Protein AF-A0A8S9RXI0-F1 (afdb_monomer)

Foldseek 3Di:
DVVVVVVVVVVVVVVVVVVVVVVVCVVPPDPPVVVVVVPPPPDPPDDDDPDDDDDDDDDDDDDPPPPPVPPPPVPPVPQDPVNVVVVVVVVVVVVVVVVVVVVVVVVVVVVVD

Organism: Brassica cretica (NCBI:txid69181)

pLDDT: mean 71.95, std 20.02, range [35.88, 95.69]

Sequence (113 aa):
MDLSISALTSKIEAIQGELVEIKSYIARRPEASASIDRCNNKSTDTHRQTSVDDTTKRGRLVQKVTSDMFD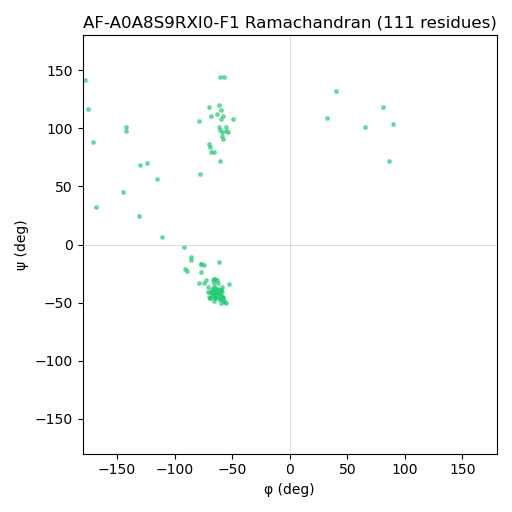THNHGEEISADTYATVMRHQFHLERLGDRLQKIEDATTIMKD

Solvent-accessible surface area (backbone atoms only — not comparable to full-atom values): 7410 Å² total; pe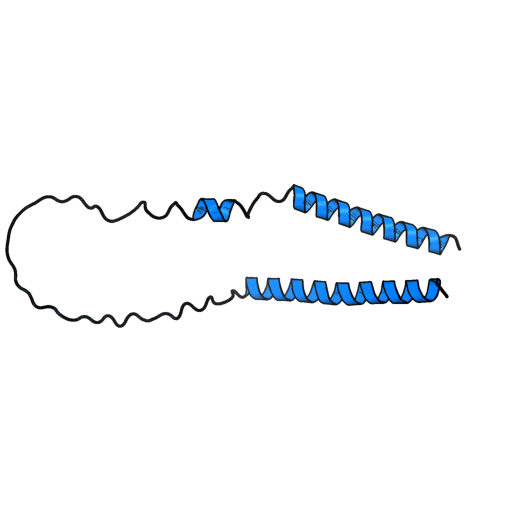r-residue (Å²): 115,66,71,60,53,53,54,50,52,53,53,51,52,52,53,53,50,54,53,52,50,54,51,47,51,60,74,64,51,70,66,71,76,57,54,59,67,67,64,73,76,80,82,83,84,81,89,86,78,84,85,73,91,78,86,87,83,90,79,95,73,77,91,74,83,75,73,72,72,72,77,75,72,74,79,66,84,72,77,47,71,66,58,52,54,52,52,53,53,52,53,54,51,52,55,56,48,50,58,52,51,51,54,50,50,54,56,52,53,65,72,73,110

Structure (mmCIF, N/CA/C/O backbone):
data_AF-A0A8S9RXI0-F1
#
_entry.id   AF-A0A8S9RXI0-F1
#
loop_
_atom_site.group_PDB
_atom_site.id
_atom_site.type_symbol
_atom_site.label_atom_id
_atom_site.label_alt_id
_atom_site.label_comp_id
_atom_site.label_asym_id
_atom_site.label_entity_id
_atom_site.label_seq_id
_atom_site.pdbx_PDB_ins_code
_atom_si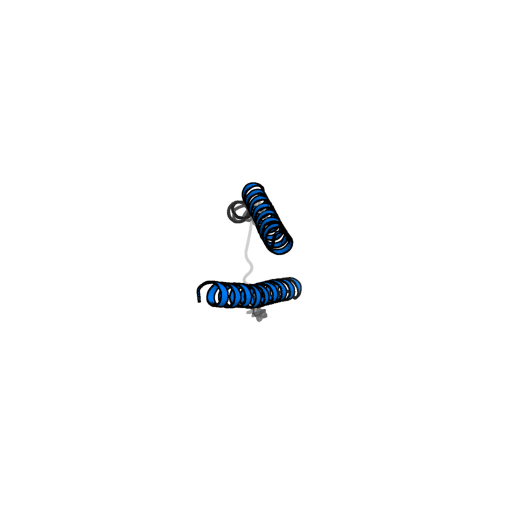te.Cartn_x
_atom_site.Cartn_y
_atom_site.Cartn_z
_atom_site.occupancy
_atom_site.B_iso_or_equiv
_atom_site.auth_seq_id
_atom_site.auth_comp_id
_atom_site.auth_asym_id
_atom_site.auth_atom_id
_atom_site.pdbx_PDB_model_num
ATOM 1 N N . MET A 1 1 ? 16.274 3.143 -25.834 1.00 60.62 1 MET A N 1
ATOM 2 C CA . MET A 1 1 ? 16.780 2.516 -24.594 1.00 60.62 1 MET A CA 1
ATOM 3 C C . MET A 1 1 ? 16.797 3.489 -23.412 1.00 60.62 1 MET A C 1
ATOM 5 O O . MET A 1 1 ? 16.509 3.051 -22.312 1.00 60.62 1 MET A O 1
ATOM 9 N N . ASP A 1 2 ? 17.006 4.796 -23.603 1.00 59.34 2 ASP A N 1
ATOM 10 C CA . ASP A 1 2 ? 17.003 5.754 -22.474 1.00 59.34 2 ASP A CA 1
ATOM 11 C C . ASP A 1 2 ? 15.652 5.930 -21.768 1.00 59.34 2 ASP A C 1
ATOM 13 O O . ASP A 1 2 ? 15.610 6.093 -20.552 1.00 59.34 2 ASP A O 1
ATOM 17 N N . LEU A 1 3 ? 14.536 5.833 -22.501 1.00 66.69 3 LEU A N 1
ATOM 18 C CA . LEU A 1 3 ? 13.192 6.006 -21.932 1.00 66.69 3 LEU A CA 1
ATOM 19 C C . LEU A 1 3 ? 12.821 4.903 -20.920 1.00 66.69 3 LEU A C 1
ATOM 21 O O . LEU A 1 3 ? 12.058 5.140 -19.989 1.00 66.69 3 LEU A O 1
ATOM 25 N N . SER A 1 4 ? 13.359 3.689 -21.088 1.00 76.06 4 SER A N 1
ATOM 26 C CA . SER A 1 4 ? 13.128 2.583 -20.151 1.00 76.06 4 SER A CA 1
ATOM 27 C C . SER A 1 4 ? 13.996 2.698 -18.900 1.00 76.06 4 SER A C 1
ATOM 29 O O . SER A 1 4 ? 13.546 2.333 -17.817 1.00 76.06 4 SER A O 1
ATOM 31 N N . ILE A 1 5 ? 15.210 3.241 -19.034 1.00 85.31 5 ILE A N 1
ATOM 32 C CA . ILE A 1 5 ? 16.108 3.496 -17.902 1.00 85.31 5 ILE A CA 1
ATOM 33 C C . ILE A 1 5 ? 15.541 4.632 -17.047 1.00 85.31 5 ILE A C 1
ATOM 35 O O . ILE A 1 5 ? 15.416 4.469 -15.838 1.00 85.31 5 ILE A O 1
ATOM 39 N N . SER A 1 6 ? 15.095 5.731 -17.662 1.00 87.38 6 SER A N 1
ATOM 40 C CA . SER A 1 6 ? 14.489 6.847 -16.926 1.00 87.38 6 SER A CA 1
ATOM 41 C C . SER A 1 6 ? 13.188 6.452 -16.219 1.00 87.38 6 SER A C 1
ATOM 43 O O . SER A 1 6 ? 12.972 6.835 -15.069 1.00 87.38 6 SER A O 1
ATOM 45 N N . ALA A 1 7 ? 12.351 5.623 -16.851 1.00 88.50 7 ALA A N 1
ATOM 46 C CA . ALA A 1 7 ? 11.139 5.096 -16.226 1.00 88.50 7 ALA A CA 1
ATOM 47 C C . ALA A 1 7 ? 11.443 4.178 -15.028 1.00 88.50 7 ALA A C 1
ATOM 49 O O . ALA A 1 7 ? 10.718 4.201 -14.032 1.00 88.50 7 ALA A O 1
ATOM 50 N N . LEU A 1 8 ? 12.506 3.372 -15.108 1.00 90.00 8 LEU A N 1
ATOM 51 C CA . LEU A 1 8 ? 12.942 2.523 -14.001 1.00 90.00 8 LEU A CA 1
ATOM 52 C C . LEU A 1 8 ? 13.510 3.358 -12.847 1.00 90.00 8 LEU A C 1
ATOM 54 O O . LEU A 1 8 ? 13.111 3.154 -11.702 1.00 90.00 8 LEU A O 1
ATOM 58 N N . THR A 1 9 ? 14.368 4.335 -13.146 1.00 91.69 9 THR A N 1
ATOM 59 C CA . THR A 1 9 ? 14.916 5.269 -12.152 1.00 91.69 9 THR A CA 1
ATOM 60 C C . THR A 1 9 ? 13.805 6.026 -11.432 1.00 91.69 9 THR A C 1
ATOM 62 O O . THR A 1 9 ? 13.790 6.058 -10.206 1.00 91.69 9 THR A O 1
ATOM 65 N N . SER A 1 10 ? 12.807 6.524 -12.167 1.00 93.44 10 SER A N 1
ATOM 66 C CA . SER A 1 10 ? 11.659 7.223 -11.579 1.00 93.44 10 SER A CA 1
ATOM 67 C C . SER A 1 10 ? 10.862 6.341 -10.606 1.00 93.44 10 SER A C 1
ATOM 69 O O . SER A 1 10 ? 10.452 6.798 -9.539 1.00 93.44 10 SER A O 1
ATOM 71 N N . LYS A 1 11 ? 10.684 5.050 -10.917 1.00 93.50 11 LYS A N 1
ATOM 72 C CA . LYS A 1 11 ? 10.032 4.101 -9.998 1.00 93.50 11 LYS A CA 1
ATOM 73 C C . LYS A 1 11 ? 10.864 3.841 -8.743 1.00 93.50 11 LYS A C 1
ATOM 75 O O . LYS A 1 11 ? 10.295 3.708 -7.663 1.00 93.50 11 LYS A O 1
ATOM 80 N N . ILE A 1 12 ? 12.187 3.764 -8.878 1.00 94.06 12 ILE A N 1
ATOM 81 C CA . ILE A 1 12 ? 13.102 3.577 -7.744 1.00 94.06 12 ILE A CA 1
ATOM 82 C C . ILE A 1 12 ? 13.041 4.790 -6.811 1.00 94.06 12 ILE A C 1
ATOM 84 O O . ILE A 1 12 ? 12.913 4.615 -5.601 1.00 94.06 12 ILE A O 1
ATOM 88 N N . GLU A 1 13 ? 13.063 6.003 -7.363 1.00 95.69 13 GLU A N 1
ATOM 89 C CA . GLU A 1 13 ? 12.949 7.245 -6.590 1.00 95.69 13 GLU A CA 1
ATOM 90 C C . GLU A 1 13 ? 11.610 7.333 -5.843 1.00 95.69 13 GLU A C 1
ATOM 92 O O . GLU A 1 13 ? 11.588 7.667 -4.658 1.00 95.69 13 GLU A O 1
ATOM 97 N N . ALA A 1 14 ? 10.503 6.954 -6.492 1.00 93.75 14 ALA A N 1
ATOM 98 C CA . ALA A 1 14 ? 9.188 6.916 -5.852 1.00 93.75 14 ALA A CA 1
ATOM 99 C C . ALA A 1 14 ? 9.152 5.943 -4.658 1.00 93.75 14 ALA A C 1
ATOM 101 O O . ALA A 1 14 ? 8.723 6.314 -3.565 1.00 93.75 14 ALA A O 1
ATOM 102 N N . ILE A 1 15 ? 9.677 4.725 -4.832 1.00 95.00 15 ILE A N 1
ATOM 103 C CA . ILE A 1 15 ? 9.740 3.715 -3.761 1.00 95.00 15 ILE A CA 1
ATOM 104 C C . ILE A 1 15 ? 10.627 4.193 -2.603 1.00 95.00 15 ILE A C 1
ATOM 106 O O . ILE A 1 15 ? 10.287 4.002 -1.434 1.00 95.00 15 ILE A O 1
ATOM 110 N N . GLN A 1 16 ? 11.762 4.828 -2.901 1.00 94.88 16 GLN A N 1
ATOM 111 C CA . GLN A 1 16 ? 12.642 5.382 -1.871 1.00 94.88 16 GLN A CA 1
ATOM 112 C C . GLN A 1 16 ? 11.953 6.490 -1.066 1.00 94.88 16 GLN A C 1
ATOM 114 O O . GLN A 1 16 ? 12.089 6.513 0.160 1.00 94.88 16 GLN A O 1
ATOM 119 N N . GLY A 1 17 ? 11.182 7.360 -1.726 1.00 92.25 17 GLY A N 1
ATOM 120 C CA . GLY A 1 17 ? 10.379 8.392 -1.067 1.00 92.25 17 GLY A CA 1
ATOM 121 C C . GLY A 1 17 ? 9.356 7.805 -0.093 1.00 92.25 17 GLY A C 1
ATOM 122 O O . GLY A 1 17 ? 9.345 8.177 1.083 1.00 92.25 17 GLY A O 1
ATOM 123 N N . GLU A 1 18 ? 8.574 6.820 -0.543 1.00 94.62 18 GLU A N 1
ATOM 124 C CA . GLU A 1 18 ? 7.579 6.133 0.295 1.00 94.62 18 GLU A CA 1
ATOM 125 C C . GLU A 1 18 ? 8.222 5.468 1.527 1.00 94.62 18 GLU A C 1
ATOM 127 O O . GLU A 1 18 ? 7.709 5.566 2.645 1.00 94.62 18 GLU A O 1
ATOM 132 N N . LEU A 1 19 ? 9.393 4.839 1.368 1.00 94.44 19 LEU A N 1
ATOM 133 C CA . LEU A 1 19 ? 10.109 4.212 2.486 1.00 94.44 19 LEU A CA 1
ATOM 134 C C . LEU A 1 19 ? 10.600 5.224 3.527 1.00 94.44 19 LEU A C 1
ATOM 136 O O . LEU A 1 19 ? 10.598 4.925 4.727 1.00 94.44 19 LEU A O 1
ATOM 140 N N . VAL A 1 20 ? 11.039 6.407 3.095 1.00 94.50 20 VAL A N 1
ATOM 141 C CA . VAL A 1 20 ? 11.447 7.486 4.007 1.00 94.50 20 VAL A CA 1
ATOM 142 C C . VAL A 1 20 ? 10.242 8.013 4.783 1.00 94.50 20 VAL A C 1
ATOM 144 O O . VAL A 1 20 ? 10.342 8.232 5.994 1.00 94.50 20 VAL A O 1
ATOM 147 N N . GLU A 1 21 ? 9.096 8.158 4.125 1.00 90.81 21 GLU A N 1
ATOM 148 C CA . GLU A 1 21 ? 7.861 8.628 4.750 1.00 90.81 21 GLU A CA 1
ATOM 149 C C . GLU A 1 21 ? 7.332 7.634 5.793 1.00 90.81 21 GLU A C 1
ATOM 151 O O . GLU A 1 21 ? 7.047 8.030 6.925 1.00 90.81 21 GLU A O 1
ATOM 156 N N . ILE A 1 22 ? 7.329 6.332 5.480 1.00 91.06 22 ILE A N 1
ATOM 157 C CA . ILE A 1 22 ? 6.966 5.265 6.429 1.00 91.06 22 ILE A CA 1
ATOM 158 C C . ILE A 1 22 ? 7.896 5.278 7.649 1.00 91.06 22 ILE A C 1
ATOM 160 O O . ILE A 1 22 ? 7.430 5.220 8.790 1.00 91.06 22 ILE A O 1
ATOM 164 N N . LYS A 1 23 ? 9.213 5.401 7.441 1.00 91.75 23 LYS A N 1
ATOM 165 C CA . LYS A 1 23 ? 10.179 5.500 8.549 1.00 91.75 23 LYS A CA 1
ATOM 166 C C . LYS A 1 23 ? 9.940 6.744 9.403 1.00 91.75 23 LYS A C 1
ATOM 168 O O . LYS A 1 23 ? 10.013 6.657 10.628 1.00 91.75 23 LYS A O 1
ATOM 173 N N . SER A 1 24 ? 9.625 7.882 8.782 1.00 89.31 24 SER A N 1
ATOM 174 C CA . SER A 1 24 ? 9.288 9.109 9.508 1.00 89.31 24 SER A CA 1
ATOM 175 C C . SER A 1 24 ? 7.999 8.947 10.310 1.00 89.31 24 SER A C 1
ATOM 177 O O . SER A 1 24 ? 7.955 9.343 11.471 1.00 89.31 24 SER A O 1
ATOM 179 N N . TYR A 1 25 ? 6.975 8.317 9.734 1.00 85.94 25 TYR A N 1
ATOM 180 C CA . TYR A 1 25 ? 5.718 8.022 10.414 1.00 85.94 25 TYR A CA 1
ATOM 181 C C . TYR A 1 25 ? 5.926 7.124 11.642 1.00 85.94 25 TYR A C 1
ATOM 183 O O . TYR A 1 25 ? 5.380 7.410 12.705 1.00 85.94 25 TYR A O 1
ATOM 191 N N . ILE A 1 26 ? 6.771 6.093 11.533 1.00 84.81 26 ILE A N 1
ATOM 192 C CA . ILE A 1 26 ? 7.123 5.214 12.660 1.00 84.81 26 ILE A CA 1
ATOM 193 C C . ILE A 1 26 ? 7.891 5.987 13.739 1.00 84.81 26 ILE A C 1
ATOM 195 O O . ILE A 1 26 ? 7.556 5.873 14.913 1.00 84.81 26 ILE A O 1
ATOM 199 N N . ALA A 1 27 ? 8.875 6.806 13.358 1.00 83.88 27 ALA A N 1
ATOM 200 C CA . ALA A 1 27 ? 9.655 7.606 14.305 1.00 83.88 27 ALA A CA 1
ATOM 201 C C . ALA A 1 27 ? 8.824 8.700 15.001 1.00 83.88 27 ALA A C 1
ATOM 203 O O . ALA A 1 27 ? 9.114 9.075 16.133 1.00 83.88 27 ALA A O 1
ATOM 204 N N . ARG A 1 28 ? 7.796 9.224 14.322 1.00 80.75 28 ARG A N 1
ATOM 205 C CA . ARG A 1 28 ? 6.867 10.230 14.859 1.00 80.75 28 ARG A CA 1
ATOM 206 C C . ARG A 1 28 ? 5.712 9.627 15.638 1.00 80.75 28 ARG A C 1
ATOM 208 O O . ARG A 1 28 ? 5.001 10.394 16.282 1.00 80.75 28 ARG A O 1
ATOM 215 N N . ARG A 1 29 ? 5.480 8.313 15.550 1.00 73.94 29 ARG A N 1
ATOM 216 C CA . ARG A 1 29 ? 4.401 7.635 16.268 1.00 73.94 29 ARG A CA 1
ATOM 217 C C . ARG A 1 29 ? 4.654 7.863 17.764 1.00 73.94 29 ARG A C 1
ATOM 219 O O . ARG A 1 29 ? 5.606 7.290 18.293 1.00 73.94 29 ARG A O 1
ATOM 226 N N . PRO A 1 30 ? 3.855 8.700 18.457 1.00 57.62 30 PRO A N 1
ATOM 227 C CA . PRO A 1 30 ? 3.924 8.758 19.906 1.00 57.62 30 PRO A CA 1
ATOM 228 C C . PRO A 1 30 ? 3.577 7.357 20.388 1.00 57.62 30 PRO A C 1
ATOM 230 O O . PRO A 1 30 ? 2.754 6.687 19.759 1.00 57.62 30 PRO A O 1
ATOM 233 N N . GLU A 1 31 ? 4.216 6.909 21.458 1.00 53.31 31 GLU A N 1
ATOM 234 C CA . GLU A 1 31 ? 4.006 5.609 22.084 1.00 53.31 31 GLU A CA 1
ATOM 235 C C . GLU A 1 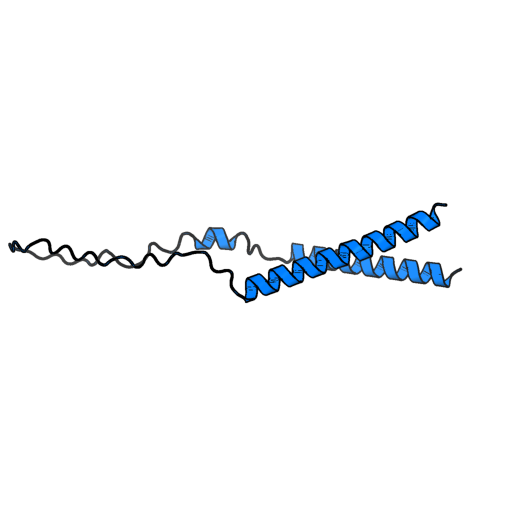31 ? 2.546 5.455 22.565 1.00 53.31 31 GLU A C 1
ATOM 237 O O . GLU A 1 31 ? 2.255 5.437 23.756 1.00 53.31 31 GLU A O 1
ATOM 242 N N . ALA A 1 32 ? 1.592 5.296 21.647 1.00 51.00 32 ALA A N 1
ATOM 243 C CA . ALA A 1 32 ? 0.231 4.863 21.941 1.00 51.00 32 ALA A CA 1
ATOM 244 C C . ALA A 1 32 ? 0.238 3.456 22.570 1.00 51.00 32 ALA A C 1
ATOM 246 O O . ALA A 1 32 ? -0.736 3.038 23.185 1.00 51.00 32 ALA A O 1
ATOM 247 N N . SER A 1 33 ? 1.367 2.748 22.465 1.00 52.12 33 SER A N 1
ATOM 248 C CA . SER A 1 33 ? 1.655 1.502 23.169 1.00 52.12 33 SER A CA 1
ATOM 249 C C . SER A 1 33 ? 2.030 1.700 24.648 1.00 52.12 33 SER A C 1
ATOM 251 O O . SER A 1 33 ? 1.839 0.775 25.427 1.00 52.12 33 SER A O 1
ATOM 253 N N . ALA A 1 34 ? 2.529 2.874 25.066 1.00 48.00 34 ALA A N 1
ATOM 254 C CA . ALA A 1 34 ? 2.872 3.156 26.470 1.00 48.00 34 ALA A CA 1
ATOM 255 C C . ALA A 1 34 ? 1.685 3.732 27.265 1.00 48.00 34 ALA A C 1
ATOM 257 O O . ALA A 1 34 ? 1.616 3.597 28.487 1.00 48.00 34 ALA A O 1
ATOM 258 N N . SER A 1 35 ? 0.704 4.343 26.591 1.00 49.91 35 SER A N 1
ATOM 259 C CA . SER A 1 35 ? -0.506 4.845 27.259 1.00 49.91 35 SER A CA 1
ATOM 260 C C . SER A 1 35 ? -1.483 3.743 27.675 1.00 49.91 35 SER A C 1
ATOM 262 O O . SER A 1 35 ? -2.330 3.997 28.525 1.00 49.91 35 SER A O 1
ATOM 264 N N . ILE A 1 36 ? -1.367 2.528 27.124 1.00 52.56 36 ILE A N 1
ATOM 265 C CA . ILE A 1 36 ? -2.190 1.383 27.551 1.00 52.56 36 ILE A CA 1
ATOM 266 C C . ILE A 1 36 ? -1.768 0.911 28.950 1.00 52.56 36 ILE A C 1
ATOM 268 O O . ILE A 1 36 ? -2.627 0.597 29.769 1.00 52.56 36 ILE A O 1
ATOM 272 N N . ASP A 1 37 ? -0.470 0.948 29.269 1.00 52.91 37 ASP A N 1
ATOM 273 C CA . ASP A 1 37 ? 0.019 0.580 30.603 1.00 52.91 37 ASP A CA 1
ATOM 274 C C . ASP A 1 37 ? -0.273 1.665 31.650 1.00 52.91 37 ASP A C 1
ATOM 276 O O . ASP A 1 37 ? -0.592 1.378 32.794 1.00 52.91 37 ASP A O 1
ATOM 280 N N . ARG A 1 38 ? -0.266 2.948 31.273 1.00 49.88 38 ARG A N 1
ATOM 281 C CA . ARG A 1 38 ? -0.542 4.027 32.237 1.00 49.88 38 ARG A CA 1
ATOM 282 C C . ARG A 1 38 ? -2.032 4.200 32.574 1.00 49.88 38 ARG A C 1
ATOM 284 O O . ARG A 1 38 ? -2.357 4.842 33.571 1.00 49.88 38 ARG A O 1
ATOM 291 N N . CYS A 1 39 ? -2.942 3.654 31.769 1.00 48.97 39 CYS A N 1
ATOM 292 C CA . CYS A 1 39 ? -4.388 3.772 31.984 1.00 48.97 39 CYS A CA 1
ATOM 293 C C . CYS A 1 39 ? -4.999 2.631 32.816 1.00 48.97 39 CYS A C 1
ATOM 295 O O . CYS A 1 39 ? -6.187 2.691 33.124 1.00 48.97 39 CYS A O 1
ATOM 297 N N . ASN A 1 40 ? -4.217 1.630 33.229 1.00 53.44 40 ASN A N 1
ATOM 298 C CA . ASN A 1 40 ? -4.714 0.495 34.016 1.00 53.44 40 ASN A CA 1
ATOM 299 C C . ASN A 1 40 ? -4.754 0.748 35.541 1.00 53.44 40 ASN A C 1
ATOM 301 O O . ASN A 1 40 ? -5.370 -0.032 36.264 1.00 53.44 40 ASN A O 1
ATOM 305 N N . ASN A 1 41 ? -4.156 1.834 36.050 1.00 54.28 41 ASN A N 1
ATOM 306 C CA . ASN A 1 41 ? -3.997 2.051 37.497 1.00 54.28 41 ASN A CA 1
ATOM 307 C C . ASN A 1 41 ? -4.835 3.199 38.090 1.00 54.28 41 ASN A C 1
ATOM 309 O O . ASN A 1 41 ? -4.710 3.497 39.277 1.00 54.28 41 ASN A O 1
ATOM 313 N N . LYS A 1 42 ? -5.729 3.819 37.310 1.00 55.97 42 LYS A N 1
ATOM 314 C CA . LYS A 1 42 ? -6.617 4.891 37.793 1.00 55.97 42 LYS A CA 1
ATOM 315 C C . LYS A 1 42 ? -8.092 4.488 37.746 1.00 55.97 42 LYS A C 1
ATOM 317 O O . LYS A 1 42 ? -8.909 5.160 37.132 1.00 55.97 42 LYS A O 1
ATOM 322 N N . SER A 1 43 ? -8.429 3.384 38.410 1.00 54.31 43 SER A N 1
ATOM 323 C CA . SER A 1 43 ? -9.822 3.015 38.706 1.00 54.31 43 SER A CA 1
ATOM 324 C C . SER A 1 43 ? -9.960 2.322 40.070 1.00 54.31 43 SER A C 1
ATOM 326 O O . SER A 1 43 ? -10.655 1.320 40.211 1.00 54.31 43 SER A O 1
ATOM 328 N N . THR A 1 44 ? -9.307 2.857 41.101 1.00 49.38 44 THR A N 1
ATOM 329 C CA . THR A 1 44 ? -9.622 2.522 42.508 1.00 49.38 44 THR A CA 1
ATOM 330 C C . THR A 1 44 ? -9.796 3.764 43.376 1.00 49.38 44 THR A C 1
ATOM 332 O O . THR A 1 44 ? -9.639 3.705 44.590 1.00 49.38 44 THR A O 1
ATOM 335 N N . ASP A 1 45 ? -10.156 4.890 42.766 1.00 56.53 45 ASP A N 1
ATOM 336 C CA . ASP A 1 45 ? -10.525 6.106 43.485 1.00 56.53 45 ASP A CA 1
ATOM 337 C C . ASP A 1 45 ? -11.918 6.548 43.062 1.00 56.53 45 ASP A C 1
ATOM 339 O O . ASP A 1 45 ? -12.069 7.496 42.302 1.00 56.53 45 ASP A O 1
ATOM 343 N N . THR A 1 46 ? -12.945 5.792 43.452 1.00 54.16 46 THR A N 1
ATOM 344 C CA . THR A 1 46 ? -14.134 6.379 44.084 1.00 54.16 46 THR A CA 1
ATOM 345 C C . THR A 1 46 ? -15.141 5.315 44.494 1.00 54.16 46 THR A C 1
ATOM 347 O O . THR A 1 46 ? -15.441 4.377 43.765 1.00 54.16 46 THR A O 1
ATOM 350 N N . HIS A 1 47 ? -15.731 5.576 45.659 1.00 54.44 47 HIS A N 1
ATOM 351 C CA . HIS A 1 47 ? -16.979 5.013 46.154 1.00 54.44 47 HIS A CA 1
ATOM 352 C C . HIS A 1 47 ? -16.888 3.671 46.887 1.00 54.44 47 HIS A C 1
ATOM 354 O O . HIS A 1 47 ? -17.431 2.689 46.401 1.00 54.44 47 HIS A O 1
ATOM 360 N N . ARG A 1 48 ? -16.350 3.645 48.122 1.00 54.28 48 ARG A N 1
ATOM 361 C CA . ARG A 1 48 ? -16.874 2.765 49.205 1.00 54.28 48 ARG A CA 1
ATOM 362 C C . ARG A 1 48 ? -16.346 3.032 50.621 1.00 54.28 48 ARG A C 1
ATOM 364 O O . ARG A 1 48 ? -16.308 2.111 51.425 1.00 54.28 48 ARG A O 1
ATOM 371 N N . GLN A 1 49 ? -16.029 4.272 50.990 1.00 47.50 49 GLN A N 1
ATOM 372 C CA . GLN A 1 49 ? -15.920 4.610 52.418 1.00 47.50 49 GLN A CA 1
ATOM 373 C C . GLN A 1 49 ? -16.725 5.866 52.738 1.00 47.50 49 GLN A C 1
ATOM 375 O O . GLN A 1 49 ? -16.201 6.926 53.050 1.00 47.50 49 GLN A O 1
ATOM 380 N N . THR A 1 50 ? -18.047 5.719 52.639 1.00 42.91 50 THR A N 1
ATOM 381 C CA . THR A 1 50 ? -18.986 6.537 53.404 1.00 42.91 50 THR A CA 1
ATOM 382 C C . THR A 1 50 ? -18.720 6.279 54.884 1.00 42.91 50 THR A C 1
ATOM 384 O O . THR A 1 50 ? -19.104 5.242 55.425 1.00 42.91 50 THR A O 1
ATOM 387 N N . SER A 1 51 ? -18.018 7.213 55.514 1.00 55.66 51 SER A N 1
ATOM 388 C CA . SER A 1 51 ? -17.968 7.375 56.957 1.00 55.66 51 SER A CA 1
ATOM 389 C C . SER A 1 51 ? -19.365 7.725 57.466 1.00 55.66 51 SER A C 1
ATOM 391 O O . SER A 1 51 ? -19.853 8.819 57.189 1.00 55.66 51 SER A O 1
ATOM 393 N N . VAL A 1 52 ? -19.994 6.82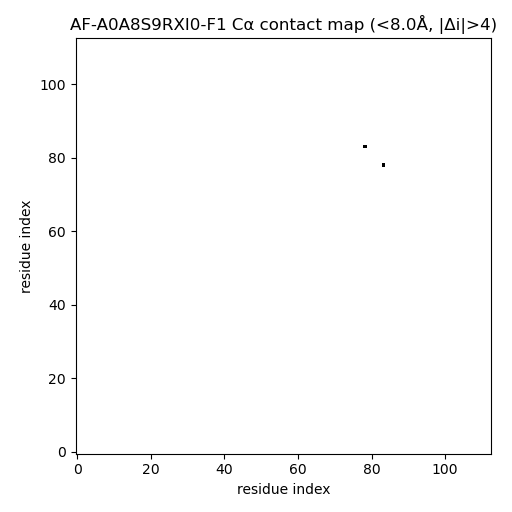1 58.211 1.00 45.56 52 VAL A N 1
ATOM 394 C CA . VAL A 1 52 ? -21.013 7.179 59.202 1.00 45.56 52 VAL A CA 1
ATOM 395 C C . VAL A 1 52 ? -20.820 6.239 60.386 1.00 45.56 52 VAL A C 1
ATOM 397 O O . VAL A 1 52 ? -21.178 5.065 60.340 1.00 45.56 52 VAL A O 1
ATOM 400 N N . ASP A 1 53 ? -20.177 6.766 61.418 1.00 47.44 53 ASP A N 1
ATOM 401 C CA . ASP A 1 53 ? -20.379 6.319 62.788 1.00 47.44 53 ASP A CA 1
ATOM 402 C C . ASP A 1 53 ? -21.778 6.783 63.210 1.00 47.44 53 ASP A 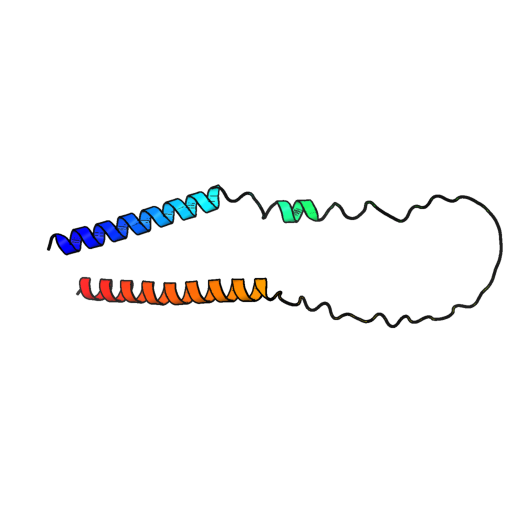C 1
ATOM 404 O O . ASP A 1 53 ? -22.038 7.979 63.133 1.00 47.44 53 ASP A O 1
ATOM 408 N N . ASP A 1 54 ? -22.691 5.861 63.533 1.00 43.41 54 ASP A N 1
ATOM 409 C CA . ASP A 1 54 ? -23.473 5.943 64.775 1.00 43.41 54 ASP A CA 1
ATOM 410 C C . ASP A 1 54 ? -24.374 4.701 64.980 1.00 43.41 54 ASP A C 1
ATOM 412 O O . ASP A 1 54 ? -25.269 4.384 64.198 1.00 43.41 54 ASP A O 1
ATOM 416 N N . THR A 1 55 ? -24.065 3.986 66.058 1.00 45.75 55 THR A N 1
ATOM 417 C CA . THR A 1 55 ? -24.940 3.320 67.038 1.00 45.75 55 THR A CA 1
ATOM 418 C C . THR A 1 55 ? -26.245 2.560 66.658 1.00 45.75 55 THR A C 1
ATOM 420 O O . THR A 1 55 ? -27.230 3.074 66.147 1.00 45.75 55 THR A O 1
ATOM 423 N N . THR A 1 56 ? -26.325 1.340 67.229 1.00 40.69 56 THR A N 1
ATOM 424 C CA . THR A 1 56 ? -27.503 0.792 67.951 1.00 40.69 56 THR A CA 1
ATOM 425 C C . THR A 1 56 ? -28.597 0.006 67.182 1.00 40.69 56 THR A C 1
ATOM 427 O O . THR A 1 56 ? -29.575 0.542 66.686 1.00 40.69 56 THR A O 1
ATOM 430 N N . LYS A 1 57 ? -28.520 -1.328 67.372 1.00 42.44 57 LYS A N 1
ATOM 431 C CA . LYS A 1 57 ? -29.611 -2.314 67.613 1.00 42.44 57 LYS A CA 1
ATOM 432 C C . LYS A 1 57 ? -30.456 -2.873 66.442 1.00 42.44 57 LYS A C 1
ATOM 434 O O . LYS A 1 57 ? -31.360 -2.243 65.923 1.00 42.44 57 LYS A O 1
ATOM 439 N N . ARG A 1 58 ? -30.335 -4.209 66.319 1.00 44.50 58 ARG A N 1
ATOM 440 C CA . ARG A 1 58 ? -31.423 -5.213 66.447 1.00 44.50 58 ARG A CA 1
ATOM 441 C C . ARG A 1 58 ? -32.545 -5.177 65.396 1.00 44.50 58 ARG A C 1
ATOM 443 O O . ARG A 1 58 ? -33.554 -4.511 65.574 1.00 44.50 58 ARG A O 1
ATOM 450 N N . GLY A 1 59 ? -32.472 -6.087 64.425 1.00 35.88 59 GLY A N 1
ATOM 451 C CA . GLY A 1 59 ? -33.617 -6.407 63.569 1.00 35.88 59 GLY A CA 1
ATOM 452 C C . GLY A 1 59 ? -33.381 -7.622 62.681 1.00 35.88 59 GLY A C 1
ATOM 453 O O . GLY A 1 59 ? -32.921 -7.500 61.557 1.00 35.88 59 GLY A O 1
ATOM 454 N N . ARG A 1 60 ? -33.700 -8.809 63.200 1.00 53.94 60 ARG A N 1
ATOM 455 C CA . ARG A 1 60 ? -33.794 -10.072 62.461 1.00 53.94 60 ARG A CA 1
ATOM 456 C C . ARG A 1 60 ? -34.814 -9.921 61.326 1.00 53.94 60 ARG A C 1
ATOM 458 O O . ARG A 1 60 ? -36.006 -9.868 61.612 1.00 53.94 60 ARG A O 1
ATOM 465 N N . LEU A 1 61 ? -34.373 -9.913 60.069 1.00 47.19 61 LEU A N 1
ATOM 466 C CA . LEU A 1 61 ? -35.267 -10.043 58.920 1.00 47.19 61 LEU A CA 1
ATOM 467 C C . LEU A 1 61 ? -34.609 -10.888 57.821 1.00 47.19 61 LEU A C 1
ATOM 469 O O . LEU A 1 61 ? -33.762 -10.419 57.075 1.00 47.19 61 LEU A O 1
ATOM 473 N N . VAL A 1 62 ? -34.984 -12.170 57.828 1.00 43.94 62 VAL A N 1
ATOM 474 C CA . VAL A 1 62 ? -35.244 -13.047 56.674 1.00 43.94 62 VAL A CA 1
ATOM 475 C C . VAL A 1 62 ? -34.392 -12.780 55.424 1.00 43.94 62 VAL A C 1
ATOM 477 O O . VAL A 1 62 ? -34.635 -11.828 54.688 1.00 43.94 62 VAL A O 1
ATOM 480 N N . GLN A 1 63 ? -33.460 -13.696 55.130 1.00 43.88 63 GLN A N 1
ATOM 481 C CA . GLN A 1 63 ? -32.820 -13.785 53.815 1.00 43.88 63 GLN A CA 1
ATOM 482 C C . GLN A 1 63 ? -33.889 -14.058 52.752 1.00 43.88 63 GLN A C 1
ATOM 484 O O . GLN A 1 63 ? -34.344 -15.184 52.560 1.00 43.88 63 GLN A O 1
ATOM 489 N N . LYS A 1 64 ? -34.305 -12.994 52.071 1.00 49.84 64 LYS A N 1
ATOM 490 C CA . LYS A 1 64 ? -35.002 -13.060 50.798 1.00 49.84 64 LYS A CA 1
ATOM 491 C C . LYS A 1 64 ? -33.916 -13.314 49.760 1.00 49.84 64 LYS A C 1
ATOM 493 O O . LYS A 1 64 ? -33.109 -12.432 49.486 1.00 49.84 64 LYS A O 1
ATOM 498 N N . VAL A 1 65 ? -33.852 -14.540 49.248 1.00 53.78 65 VAL A N 1
ATOM 499 C CA . VAL A 1 65 ? -33.041 -14.878 48.075 1.00 53.78 65 VAL A CA 1
ATOM 500 C C . VAL A 1 65 ? -33.695 -14.189 46.878 1.00 53.78 65 VAL A C 1
ATOM 502 O O . VAL A 1 65 ? -34.479 -14.778 46.141 1.00 53.78 65 VAL A O 1
ATOM 505 N N . THR A 1 66 ? -33.436 -12.894 46.721 1.00 44.19 66 THR A N 1
ATOM 506 C CA . THR A 1 66 ? -33.467 -12.239 45.417 1.00 44.19 66 THR A CA 1
ATOM 507 C C . THR A 1 66 ? -32.267 -12.785 44.663 1.00 44.19 66 THR A C 1
ATOM 509 O O . THR A 1 66 ? -31.168 -12.246 44.734 1.00 44.19 66 THR A O 1
ATOM 512 N N . SER A 1 67 ? -32.466 -13.924 44.001 1.00 48.88 67 SER A N 1
ATOM 513 C CA . SER A 1 67 ? -31.660 -14.251 42.837 1.00 48.88 67 SER A CA 1
ATOM 514 C C . SER A 1 67 ? -32.102 -13.268 41.763 1.00 48.88 67 SER A C 1
ATOM 516 O O . SER A 1 67 ? -32.985 -13.580 40.967 1.00 48.88 67 SER A O 1
ATOM 518 N N . ASP A 1 68 ? -31.532 -12.062 41.784 1.00 46.94 68 ASP A N 1
ATOM 519 C CA . ASP A 1 68 ? -31.351 -11.320 40.546 1.00 46.94 68 ASP A CA 1
ATOM 520 C C . ASP A 1 68 ? -30.566 -12.276 39.662 1.00 46.94 68 ASP A C 1
ATOM 522 O O . ASP A 1 68 ? -29.388 -12.556 39.893 1.00 46.94 68 ASP A O 1
ATOM 526 N N . MET A 1 69 ? -31.296 -12.919 38.756 1.00 54.12 69 MET A N 1
ATOM 527 C CA . MET A 1 69 ? -30.740 -13.690 37.671 1.00 54.12 69 MET A CA 1
ATOM 528 C C . MET A 1 69 ? -29.893 -12.669 36.929 1.00 54.12 69 MET A C 1
ATOM 530 O O . MET A 1 69 ? -30.433 -11.854 36.187 1.00 54.12 69 MET A O 1
ATOM 534 N N . PHE A 1 70 ? -28.601 -12.615 37.275 1.00 49.28 70 PHE A N 1
ATOM 535 C CA . PHE A 1 70 ? -27.610 -11.858 36.543 1.00 49.28 70 PHE A CA 1
ATOM 536 C C . PHE A 1 70 ? -27.841 -12.276 35.108 1.00 49.28 70 PHE A C 1
ATOM 538 O O . PHE A 1 70 ? -27.607 -13.434 34.756 1.00 49.28 70 PHE A O 1
ATOM 545 N N . ASP A 1 71 ? -28.406 -11.357 34.332 1.00 55.31 71 ASP A N 1
ATOM 546 C CA . ASP A 1 71 ? -28.348 -11.420 32.896 1.00 55.31 71 ASP A CA 1
ATOM 547 C C . ASP A 1 71 ? -26.856 -11.500 32.624 1.00 55.31 71 ASP A C 1
ATOM 549 O O . ASP A 1 71 ? -26.109 -10.528 32.773 1.00 55.31 71 ASP A O 1
ATOM 553 N N . THR A 1 72 ? -26.388 -12.727 32.417 1.00 54.72 72 THR A N 1
ATOM 554 C CA . THR A 1 72 ? -25.071 -13.002 31.894 1.00 54.72 72 THR A CA 1
ATOM 555 C C . THR A 1 72 ? -25.142 -12.458 30.489 1.00 54.72 72 THR A C 1
ATOM 557 O O . THR A 1 72 ? -25.387 -13.194 29.532 1.00 54.72 72 THR A O 1
ATOM 560 N N . HIS A 1 73 ? -24.992 -11.140 30.389 1.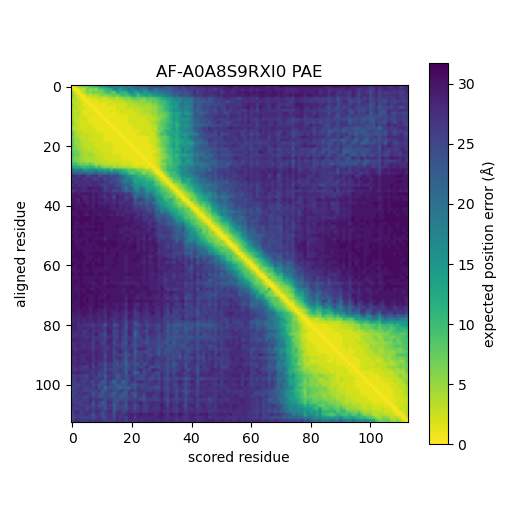00 54.28 73 HIS A N 1
ATOM 561 C CA . HIS A 1 73 ? -24.667 -10.480 29.161 1.00 54.28 73 HIS A CA 1
ATOM 562 C C . HIS A 1 73 ? -23.343 -11.112 28.773 1.00 54.28 73 HIS A C 1
ATOM 564 O O . HIS A 1 73 ? -22.295 -10.828 29.353 1.00 54.28 73 HIS A O 1
ATOM 570 N N . ASN A 1 74 ? -23.456 -12.113 27.901 1.00 55.53 74 ASN A N 1
ATOM 571 C CA . ASN A 1 74 ? -22.352 -12.778 27.259 1.00 55.53 74 ASN A CA 1
ATOM 572 C C . ASN A 1 74 ? -21.547 -11.662 26.618 1.00 55.53 74 ASN A C 1
ATOM 574 O O . ASN A 1 74 ? -21.900 -11.171 25.549 1.00 55.53 74 ASN A O 1
ATOM 578 N N . HIS A 1 75 ? -20.509 -11.218 27.316 1.00 54.91 75 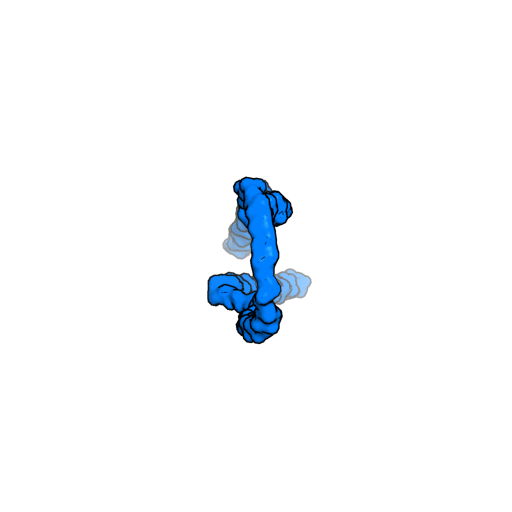HIS A N 1
ATOM 579 C CA . HIS A 1 75 ? -19.587 -10.215 26.833 1.00 54.91 75 HIS A CA 1
ATOM 580 C C . HIS A 1 75 ? -18.648 -10.924 25.854 1.00 54.91 75 HIS A C 1
ATOM 582 O O . HIS A 1 75 ? -17.452 -11.061 26.082 1.00 54.91 75 HIS A O 1
ATOM 588 N N . GLY A 1 76 ? -19.230 -11.474 24.784 1.00 56.50 76 GLY A N 1
ATOM 589 C CA . GLY A 1 76 ? -18.486 -11.695 23.564 1.00 56.50 76 GLY A CA 1
ATOM 590 C C . GLY A 1 76 ? -18.056 -10.311 23.122 1.00 56.50 76 GLY A C 1
ATOM 591 O O . GLY A 1 76 ? -18.900 -9.426 22.990 1.00 56.50 76 GLY A O 1
ATOM 592 N N . GLU A 1 77 ? -16.752 -10.097 23.017 1.00 64.06 77 GLU A N 1
ATOM 593 C CA . GLU A 1 77 ? -16.177 -8.874 22.474 1.00 64.06 77 GLU A CA 1
ATOM 594 C C . GLU A 1 77 ? -16.724 -8.697 21.053 1.00 64.06 77 GLU A C 1
ATOM 596 O O . GLU A 1 77 ? -16.222 -9.269 20.086 1.00 64.06 77 GLU A O 1
ATOM 601 N N . GLU A 1 78 ? -17.846 -7.988 20.938 1.00 69.75 78 GLU A N 1
ATOM 602 C CA . GLU A 1 78 ? -18.509 -7.749 19.670 1.00 69.75 78 GLU A CA 1
ATOM 603 C C . GLU A 1 78 ? -17.590 -6.827 18.873 1.00 69.75 78 GLU A C 1
ATOM 605 O O . GLU A 1 78 ? -17.351 -5.673 19.240 1.00 69.75 78 GLU A O 1
ATOM 610 N N . ILE A 1 79 ? -16.992 -7.369 17.812 1.00 74.12 79 ILE A N 1
ATOM 611 C CA . ILE A 1 79 ? -16.111 -6.603 16.938 1.00 74.12 79 ILE A CA 1
ATOM 612 C C . ILE A 1 79 ? -16.941 -5.455 16.366 1.00 74.12 79 ILE A C 1
ATOM 614 O O . ILE A 1 79 ? -17.897 -5.673 15.621 1.00 74.12 79 ILE A O 1
ATOM 618 N N . SER A 1 80 ? -16.565 -4.223 16.713 1.00 86.31 80 SER A N 1
ATOM 619 C CA . SER A 1 80 ? -17.217 -3.032 16.179 1.00 86.31 80 SER A CA 1
ATOM 620 C C . SER A 1 80 ? -17.148 -3.033 14.652 1.00 86.31 80 SER A C 1
ATOM 622 O O . SER A 1 80 ? -16.140 -3.424 14.055 1.00 86.31 80 SER A O 1
ATOM 624 N N . ALA A 1 81 ? -18.203 -2.530 14.010 1.00 86.19 81 ALA A N 1
ATOM 625 C CA . ALA A 1 81 ? -18.259 -2.384 12.559 1.00 86.19 81 ALA A CA 1
ATOM 626 C C . ALA A 1 81 ? -17.049 -1.607 12.000 1.00 86.19 81 ALA A C 1
ATOM 628 O O . ALA A 1 81 ? -16.554 -1.929 10.920 1.00 86.19 81 ALA A O 1
ATOM 629 N N . ASP A 1 82 ? -16.538 -0.629 12.753 1.00 86.75 82 ASP A N 1
ATOM 630 C CA . ASP A 1 82 ? -15.347 0.146 12.388 1.00 86.75 82 ASP A CA 1
ATOM 631 C C . ASP A 1 82 ? -14.060 -0.699 12.429 1.00 86.75 82 ASP A C 1
ATOM 633 O O . ASP A 1 82 ? -13.235 -0.657 11.510 1.00 86.75 82 ASP A O 1
ATOM 637 N N . THR A 1 83 ? -13.925 -1.552 13.449 1.00 88.94 83 THR A N 1
ATOM 638 C CA . THR A 1 83 ? -12.813 -2.501 13.572 1.00 88.94 83 THR A CA 1
ATOM 639 C C . THR A 1 83 ? -12.839 -3.513 12.431 1.00 88.94 83 THR A C 1
ATOM 641 O O . THR A 1 83 ? -11.815 -3.735 11.784 1.00 88.94 83 THR A O 1
ATOM 644 N N . TYR A 1 84 ? -14.011 -4.068 12.117 1.00 88.38 84 TYR A N 1
ATOM 645 C CA . TYR A 1 84 ? -14.175 -4.986 10.992 1.00 88.38 84 TYR A CA 1
ATOM 646 C C . TYR A 1 84 ? -13.827 -4.316 9.653 1.00 88.38 84 TYR A C 1
ATOM 648 O O . TYR A 1 84 ? -13.038 -4.853 8.874 1.00 88.38 84 TYR A O 1
ATOM 656 N N . ALA A 1 85 ? -14.338 -3.106 9.402 1.00 90.62 85 ALA A N 1
ATOM 657 C CA . ALA A 1 85 ? -14.032 -2.353 8.185 1.00 90.62 85 ALA A CA 1
ATOM 658 C C . ALA A 1 85 ? -12.528 -2.065 8.040 1.00 90.62 85 ALA A C 1
ATOM 660 O O . ALA A 1 85 ? -11.976 -2.151 6.938 1.00 90.62 85 ALA A O 1
ATOM 661 N N . THR A 1 86 ? -11.856 -1.758 9.149 1.00 93.31 86 THR A N 1
ATOM 662 C CA . THR A 1 86 ? -10.410 -1.521 9.188 1.00 93.31 86 THR A CA 1
ATOM 663 C C . THR A 1 86 ? -9.625 -2.787 8.849 1.00 93.31 86 THR A C 1
ATOM 665 O O . THR A 1 86 ? -8.765 -2.755 7.965 1.00 93.31 86 THR A O 1
ATOM 668 N N . VAL A 1 87 ? -9.964 -3.921 9.469 1.00 93.75 87 VAL A N 1
ATOM 669 C CA . VAL A 1 87 ? -9.329 -5.220 9.186 1.00 93.75 87 VAL A CA 1
ATOM 670 C C . VAL A 1 87 ? -9.496 -5.603 7.713 1.00 93.75 87 VAL A C 1
ATOM 672 O O . VAL A 1 87 ? -8.512 -5.938 7.053 1.00 93.75 87 VAL A O 1
ATOM 675 N N . MET A 1 88 ? -10.703 -5.460 7.160 1.00 92.19 88 MET A N 1
ATOM 676 C CA . MET A 1 88 ? -10.973 -5.793 5.757 1.00 92.19 88 MET A CA 1
ATOM 677 C C . MET A 1 88 ? -10.172 -4.930 4.772 1.00 92.19 88 MET A C 1
ATOM 679 O O . MET A 1 88 ? -9.672 -5.439 3.768 1.00 92.19 88 MET A O 1
ATOM 683 N N . ARG A 1 89 ? -9.994 -3.631 5.053 1.00 93.44 89 ARG A N 1
ATOM 684 C CA . ARG A 1 89 ? -9.168 -2.745 4.211 1.00 93.44 89 ARG A CA 1
ATOM 685 C C . ARG A 1 89 ? -7.696 -3.141 4.229 1.00 93.44 89 ARG A C 1
ATOM 687 O O . ARG A 1 89 ? -7.054 -3.126 3.178 1.00 93.44 89 ARG A O 1
ATOM 694 N N . HIS A 1 90 ? -7.163 -3.483 5.400 1.00 95.69 90 HIS A N 1
ATOM 695 C CA . HIS A 1 90 ? -5.772 -3.916 5.519 1.00 95.69 90 HIS A CA 1
ATOM 696 C C . HIS A 1 90 ? -5.532 -5.245 4.807 1.00 95.69 90 HIS A C 1
ATOM 698 O O . HIS A 1 90 ? -4.565 -5.350 4.053 1.00 95.69 90 HIS A O 1
ATOM 704 N N . GLN A 1 91 ? -6.441 -6.207 4.970 1.00 94.56 91 GLN A N 1
ATOM 705 C CA . GLN A 1 91 ? -6.376 -7.492 4.278 1.00 94.56 91 GLN A CA 1
ATOM 706 C C . GLN A 1 91 ? -6.350 -7.307 2.752 1.00 94.56 91 GLN A C 1
ATOM 708 O O . GLN A 1 91 ? -5.445 -7.797 2.079 1.00 94.56 91 GLN A O 1
ATOM 713 N N . PHE A 1 92 ? -7.269 -6.498 2.217 1.00 93.44 92 PHE A N 1
ATOM 714 C CA . PHE A 1 92 ? -7.322 -6.187 0.787 1.00 93.44 92 PHE A CA 1
ATOM 715 C C . PHE A 1 92 ? -6.033 -5.525 0.267 1.00 93.44 92 PHE A C 1
ATOM 717 O O . PHE A 1 92 ? -5.569 -5.812 -0.838 1.00 93.44 92 PHE A O 1
ATOM 724 N N . HIS A 1 93 ? -5.430 -4.625 1.051 1.00 93.56 93 HIS A N 1
ATOM 725 C CA . HIS A 1 93 ? -4.187 -3.965 0.655 1.00 93.56 93 HIS A CA 1
ATOM 726 C C . HIS A 1 93 ? -3.009 -4.945 0.570 1.00 93.56 93 HIS A C 1
ATOM 728 O O . HIS A 1 93 ? -2.202 -4.846 -0.356 1.00 93.56 93 HIS A O 1
ATOM 734 N N . LEU A 1 94 ? -2.925 -5.894 1.507 1.00 93.44 94 LEU A N 1
ATOM 735 C CA . LEU A 1 94 ? -1.874 -6.913 1.535 1.00 93.44 94 LEU A CA 1
ATOM 736 C C . LEU A 1 94 ? -1.991 -7.893 0.363 1.00 93.44 94 LEU A C 1
ATOM 738 O O . LEU A 1 94 ? -0.986 -8.164 -0.292 1.00 93.44 94 LEU A O 1
ATOM 742 N N . GLU A 1 95 ? -3.200 -8.355 0.041 1.00 90.38 95 GLU A N 1
ATOM 743 C CA . GLU A 1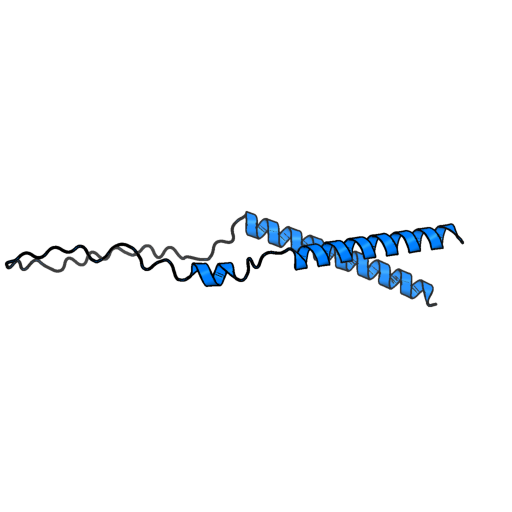 95 ? -3.442 -9.215 -1.130 1.00 90.38 95 GLU A CA 1
ATOM 744 C C . GLU A 1 95 ? -2.998 -8.526 -2.424 1.00 90.38 95 GLU A C 1
ATOM 746 O O . GLU A 1 95 ? -2.220 -9.073 -3.209 1.00 90.38 95 GLU A O 1
ATOM 751 N N . ARG A 1 96 ? -3.382 -7.257 -2.592 1.00 92.00 96 ARG A N 1
ATOM 752 C CA . ARG A 1 96 ? -2.985 -6.469 -3.763 1.00 92.00 96 ARG A CA 1
ATOM 753 C C . ARG A 1 96 ? -1.476 -6.212 -3.826 1.00 92.00 96 ARG A C 1
ATOM 755 O O . ARG A 1 96 ? -0.930 -6.024 -4.916 1.00 92.00 96 ARG A O 1
ATOM 762 N N . LEU A 1 97 ? -0.797 -6.144 -2.681 1.00 94.88 97 LEU A N 1
ATOM 763 C CA . LEU A 1 97 ? 0.657 -6.007 -2.632 1.00 94.88 97 LEU A CA 1
ATOM 764 C C . LEU A 1 97 ? 1.345 -7.293 -3.106 1.00 94.88 97 LEU A C 1
ATOM 766 O O . LEU A 1 97 ? 2.296 -7.198 -3.880 1.00 94.88 97 LEU A O 1
ATOM 770 N N . GLY A 1 98 ? 0.827 -8.462 -2.718 1.00 92.19 98 GLY A N 1
ATOM 771 C CA . GLY A 1 98 ? 1.299 -9.765 -3.196 1.00 92.19 98 GLY A CA 1
ATOM 772 C C . GLY A 1 98 ? 1.266 -9.869 -4.722 1.00 92.19 98 GLY A C 1
ATOM 773 O O . GLY A 1 98 ? 2.298 -10.118 -5.342 1.00 92.19 98 GLY A O 1
ATOM 774 N N . ASP A 1 99 ? 0.131 -9.536 -5.342 1.00 93.12 99 ASP A N 1
ATOM 775 C CA . ASP A 1 99 ? -0.013 -9.545 -6.808 1.00 93.12 99 ASP A CA 1
ATOM 776 C C . ASP A 1 99 ? 0.989 -8.624 -7.516 1.00 93.12 99 ASP A C 1
ATOM 778 O O . ASP A 1 99 ? 1.468 -8.906 -8.618 1.00 93.12 99 ASP A O 1
ATOM 782 N N . ARG A 1 100 ? 1.287 -7.470 -6.908 1.00 95.31 100 ARG A N 1
ATOM 783 C CA . ARG A 1 100 ? 2.263 -6.518 -7.455 1.00 95.31 100 ARG A CA 1
ATOM 784 C C . ARG A 1 100 ? 3.683 -7.055 -7.343 1.00 95.31 100 ARG A C 1
ATOM 786 O O . ARG A 1 100 ? 4.451 -6.862 -8.281 1.00 95.31 100 ARG A O 1
ATOM 793 N N . LEU A 1 101 ? 4.021 -7.697 -6.225 1.00 95.19 101 LEU A N 1
ATOM 794 C CA . LEU A 1 101 ? 5.330 -8.314 -6.017 1.00 95.19 101 LEU A CA 1
ATOM 795 C C . LEU A 1 101 ? 5.547 -9.483 -6.980 1.00 95.19 101 LEU A C 1
ATOM 797 O O . LEU A 1 101 ? 6.594 -9.522 -7.619 1.00 95.19 101 LEU A O 1
ATOM 801 N N . GLN A 1 102 ? 4.538 -10.335 -7.183 1.00 94.44 102 GLN A N 1
ATOM 802 C CA . GLN A 1 102 ? 4.613 -11.435 -8.150 1.00 94.44 102 GLN A CA 1
ATOM 803 C C . GLN A 1 102 ? 4.885 -10.922 -9.570 1.00 94.44 102 GLN A C 1
ATOM 805 O O . GLN A 1 102 ? 5.780 -11.399 -10.256 1.00 94.44 102 GLN A O 1
ATOM 810 N N . LYS A 1 103 ? 4.185 -9.862 -9.996 1.00 93.50 103 LYS A N 1
ATOM 811 C CA . LYS A 1 103 ? 4.417 -9.247 -11.316 1.00 93.50 103 LYS A CA 1
ATOM 812 C C . LYS A 1 103 ? 5.826 -8.678 -11.481 1.00 93.50 103 LYS A C 1
ATOM 814 O O . LYS A 1 103 ? 6.344 -8.650 -12.595 1.00 93.50 103 LYS A O 1
ATOM 819 N N . ILE A 1 104 ? 6.419 -8.166 -10.403 1.00 94.19 104 ILE A N 1
ATOM 820 C CA . ILE A 1 104 ? 7.804 -7.683 -10.421 1.00 94.19 104 ILE A CA 1
ATOM 821 C C . ILE A 1 104 ? 8.758 -8.873 -10.543 1.00 94.19 104 ILE A C 1
ATOM 823 O O . ILE A 1 104 ? 9.669 -8.823 -11.365 1.00 94.19 104 ILE A O 1
ATOM 827 N N . GLU A 1 105 ? 8.529 -9.936 -9.774 1.00 93.12 105 GLU A N 1
ATOM 828 C CA . GLU A 1 105 ? 9.323 -11.165 -9.823 1.00 93.12 105 GLU A CA 1
ATOM 829 C C . GLU A 1 105 ? 9.330 -11.784 -11.228 1.00 93.12 105 GLU A C 1
ATOM 831 O O . GLU A 1 105 ? 10.404 -12.027 -11.787 1.00 93.12 105 GLU A O 1
ATOM 836 N N . ASP A 1 106 ? 8.160 -11.932 -11.848 1.00 93.38 106 ASP A N 1
ATOM 837 C CA . ASP A 1 106 ? 8.027 -12.481 -13.201 1.00 93.38 106 ASP A CA 1
ATOM 838 C C . ASP A 1 106 ? 8.787 -11.623 -14.226 1.00 93.38 106 ASP A C 1
ATOM 840 O O . ASP A 1 106 ? 9.551 -12.138 -15.045 1.00 93.38 106 ASP A O 1
ATOM 844 N N . ALA A 1 107 ? 8.652 -10.293 -14.142 1.00 89.69 107 ALA A N 1
ATOM 845 C CA . ALA A 1 107 ? 9.376 -9.370 -15.013 1.00 89.69 107 ALA A CA 1
ATOM 846 C C . ALA A 1 107 ? 10.900 -9.473 -14.829 1.00 89.69 107 ALA A C 1
ATOM 848 O O . ALA A 1 107 ? 11.642 -9.421 -15.810 1.00 89.69 107 ALA A O 1
ATOM 849 N N . THR A 1 108 ? 11.380 -9.646 -13.593 1.00 87.31 108 THR A N 1
ATOM 850 C CA . THR A 1 108 ? 12.816 -9.821 -13.324 1.00 87.31 108 THR A CA 1
ATOM 851 C C . THR A 1 108 ? 13.352 -11.182 -13.758 1.00 87.31 108 THR A C 1
ATOM 853 O O . THR A 1 108 ? 14.516 -11.263 -14.147 1.00 87.31 108 THR A O 1
ATOM 856 N N . THR A 1 109 ? 12.522 -12.226 -13.731 1.00 86.94 109 THR A N 1
ATOM 857 C CA . THR A 1 109 ? 12.874 -13.559 -14.240 1.00 86.94 109 THR A CA 1
ATOM 858 C C . THR A 1 109 ? 13.100 -13.505 -15.749 1.00 86.94 109 THR A C 1
ATOM 860 O O . THR A 1 109 ? 14.143 -13.944 -16.218 1.00 86.94 109 THR A O 1
ATOM 863 N N . ILE A 1 110 ? 12.205 -12.845 -16.495 1.00 85.31 110 ILE A N 1
ATOM 864 C CA . ILE A 1 110 ? 12.335 -12.665 -17.954 1.00 85.31 110 ILE A CA 1
ATOM 865 C C . ILE A 1 110 ? 13.579 -11.843 -18.333 1.00 85.31 110 ILE A C 1
ATOM 867 O O . ILE A 1 110 ? 14.133 -12.032 -19.405 1.00 85.31 110 ILE A O 1
ATOM 871 N N . MET A 1 111 ? 14.024 -10.914 -17.482 1.00 78.31 111 MET A N 1
ATOM 872 C CA . MET A 1 111 ? 15.231 -10.113 -17.740 1.00 78.31 111 MET A CA 1
ATOM 873 C C . MET A 1 111 ? 16.547 -10.860 -17.482 1.00 78.31 111 MET A C 1
ATOM 875 O O . MET A 1 111 ? 17.606 -10.349 -17.850 1.00 78.31 111 MET A O 1
ATOM 879 N N . LYS A 1 112 ? 16.504 -11.983 -16.758 1.00 73.38 112 LYS A N 1
ATOM 880 C CA . LYS A 1 112 ? 17.691 -12.772 -16.406 1.00 73.38 112 LYS A CA 1
ATOM 881 C C . LYS A 1 112 ? 18.022 -13.861 -17.429 1.00 73.38 112 LYS A C 1
ATOM 883 O O . LYS A 1 112 ? 19.176 -14.289 -17.435 1.00 73.38 112 LYS A O 1
ATOM 888 N N . ASP A 1 113 ? 17.046 -14.277 -18.231 1.00 53.38 113 ASP A N 1
ATOM 889 C CA . ASP A 1 113 ? 17.222 -15.158 -19.395 1.00 53.38 113 ASP A CA 1
ATOM 890 C C . ASP A 1 113 ? 17.645 -14.358 -20.640 1.00 53.38 113 ASP A C 1
ATOM 892 O O . ASP A 1 113 ? 18.497 -14.869 -21.404 1.00 53.38 113 ASP A O 1
#

Secondary structure (DSSP, 8-state):
-HHHHHHHHHHHHHHHHHHHHHHHHHHH---TTTHHHHTSS--S-SSS--------------------------------HHHHHHHHHHHHHHHHHHHHHHHHHHHHHHTT-

Radius of gyration: 31.18 Å; Cα contacts (8 Å, |Δi|>4): 1; chains: 1; bounding box: 53×25×92 Å

Mean predicted aligned error: 21.3 Å